Protein AF-A0A967WUN6-F1 (afdb_monomer_lite)

Structure (mmCIF, N/CA/C/O backbone):
data_AF-A0A967WUN6-F1
#
_entry.id   AF-A0A967WUN6-F1
#
loop_
_atom_site.group_PDB
_atom_site.id
_atom_site.type_symbol
_atom_site.label_atom_id
_atom_site.label_alt_id
_atom_site.label_comp_id
_atom_site.label_asym_id
_atom_site.label_entity_id
_atom_site.label_seq_id
_atom_site.pdbx_PDB_ins_code
_atom_site.Cartn_x
_atom_site.Cartn_y
_atom_site.Cartn_z
_atom_site.occupancy
_atom_site.B_iso_or_equiv
_atom_site.auth_seq_id
_atom_site.auth_comp_id
_atom_site.auth_asym_id
_atom_site.auth_atom_id
_atom_site.pdbx_PDB_model_num
ATOM 1 N N . MET A 1 1 ? -12.557 -12.800 15.681 1.00 57.41 1 MET A N 1
ATOM 2 C CA . MET A 1 1 ? -12.571 -13.466 14.361 1.00 57.41 1 MET A CA 1
ATOM 3 C C . MET A 1 1 ? -12.858 -12.497 13.218 1.00 57.41 1 MET A C 1
ATOM 5 O O . MET A 1 1 ? -12.105 -12.537 12.260 1.00 57.41 1 MET A O 1
ATOM 9 N N . LEU A 1 2 ? -13.827 -11.573 13.333 1.00 69.12 2 LEU A N 1
ATOM 10 C CA . LEU A 1 2 ? -14.111 -10.584 12.273 1.00 69.12 2 LEU A CA 1
ATOM 11 C C . LEU A 1 2 ? -12.887 -9.751 11.834 1.00 69.12 2 LEU A C 1
ATOM 13 O O . LEU A 1 2 ? -12.647 -9.613 10.644 1.00 69.12 2 LEU A O 1
ATOM 17 N N . PHE A 1 3 ? -12.081 -9.251 12.782 1.00 66.50 3 PHE A N 1
ATOM 18 C CA . PHE A 1 3 ? -10.875 -8.460 12.480 1.00 66.50 3 PHE A CA 1
ATOM 19 C C . PHE A 1 3 ? -9.811 -9.263 11.717 1.00 66.50 3 PHE A C 1
ATOM 21 O O . PHE A 1 3 ? -9.297 -8.801 10.708 1.00 66.50 3 PHE A O 1
ATOM 28 N N . SER A 1 4 ? -9.513 -10.483 12.167 1.00 70.94 4 SER A N 1
ATOM 29 C CA . SER A 1 4 ? -8.522 -11.353 11.524 1.00 70.94 4 SER A CA 1
ATOM 30 C C . SER A 1 4 ? -8.997 -11.870 10.163 1.00 70.94 4 SER A C 1
ATOM 32 O O . SER A 1 4 ? -8.190 -11.974 9.249 1.00 70.94 4 SER A O 1
ATOM 34 N N . ALA A 1 5 ? -10.295 -12.161 10.011 1.00 76.25 5 ALA A N 1
ATOM 35 C CA . ALA A 1 5 ? -10.885 -12.549 8.730 1.00 76.25 5 ALA A CA 1
ATOM 36 C C . ALA A 1 5 ? -10.878 -11.381 7.734 1.00 76.25 5 ALA A C 1
ATOM 38 O O . ALA A 1 5 ? -10.519 -11.574 6.578 1.00 76.25 5 ALA A O 1
ATOM 39 N N . HIS A 1 6 ? -11.204 -10.168 8.193 1.00 76.81 6 HIS A N 1
ATOM 40 C CA . HIS A 1 6 ? -11.098 -8.958 7.384 1.00 76.81 6 HIS A CA 1
ATOM 41 C C . HIS A 1 6 ? -9.649 -8.697 6.962 1.00 76.81 6 HIS A C 1
ATOM 43 O O . HIS A 1 6 ? -9.395 -8.570 5.772 1.00 76.81 6 HIS A O 1
ATOM 49 N N . PHE A 1 7 ? -8.703 -8.711 7.907 1.00 74.19 7 PHE A N 1
ATOM 50 C CA . PHE A 1 7 ? -7.279 -8.524 7.627 1.00 74.19 7 PHE A CA 1
ATOM 51 C C . PHE A 1 7 ? -6.748 -9.569 6.636 1.00 74.19 7 PHE A C 1
ATOM 53 O O . PHE A 1 7 ? -6.159 -9.214 5.619 1.00 74.19 7 PHE A O 1
ATOM 60 N N . GLY A 1 8 ? -7.021 -10.854 6.882 1.00 77.44 8 GLY A N 1
ATOM 61 C CA . GLY A 1 8 ? -6.613 -11.938 5.989 1.00 77.44 8 GLY A CA 1
ATOM 62 C C . GLY A 1 8 ? -7.201 -11.791 4.585 1.00 77.44 8 GLY A C 1
ATOM 63 O O . GLY A 1 8 ? -6.477 -11.936 3.602 1.00 77.44 8 GLY A O 1
ATOM 64 N N . LEU A 1 9 ? -8.484 -11.430 4.481 1.00 82.88 9 LEU A N 1
ATOM 65 C CA . LEU A 1 9 ? -9.136 -11.175 3.199 1.00 82.88 9 LEU A CA 1
ATOM 66 C C . LEU A 1 9 ? -8.511 -9.975 2.479 1.00 82.88 9 LEU A C 1
ATOM 68 O O . LEU A 1 9 ? -8.204 -10.084 1.297 1.00 82.88 9 LEU A O 1
ATOM 72 N N . THR A 1 10 ? -8.265 -8.858 3.171 1.00 79.88 10 THR A N 1
ATOM 73 C CA . THR A 1 10 ? -7.628 -7.677 2.567 1.00 79.88 10 THR A CA 1
ATOM 74 C C . THR A 1 10 ? -6.205 -7.964 2.106 1.00 79.88 10 THR A C 1
ATOM 76 O O . THR A 1 10 ? -5.817 -7.515 1.032 1.00 79.88 10 THR A O 1
ATOM 79 N N . THR A 1 11 ? -5.438 -8.753 2.863 1.00 75.50 11 THR A N 1
ATOM 80 C CA . THR A 1 11 ? -4.084 -9.164 2.477 1.00 75.50 11 THR A CA 1
ATOM 81 C C . THR A 1 11 ? -4.111 -10.057 1.240 1.00 75.50 11 THR A C 1
ATOM 83 O O . THR A 1 11 ? -3.327 -9.840 0.321 1.00 75.50 11 THR A O 1
ATOM 86 N N . LEU A 1 12 ? -5.027 -11.029 1.183 1.00 80.88 12 LEU A N 1
ATOM 87 C CA . LEU A 1 12 ? -5.155 -11.938 0.043 1.00 80.88 12 LEU A CA 1
ATOM 88 C C . LEU A 1 12 ? -5.598 -11.184 -1.217 1.00 80.88 12 LEU A C 1
ATOM 90 O O . LEU A 1 12 ? -4.973 -11.320 -2.266 1.00 80.88 12 LEU A O 1
ATOM 94 N N . VAL A 1 13 ? -6.624 -10.337 -1.103 1.00 87.44 13 VAL A N 1
ATOM 95 C CA . VAL A 1 13 ? -7.092 -9.482 -2.204 1.00 87.44 13 VAL A CA 1
ATOM 96 C C . VAL A 1 13 ? -5.985 -8.532 -2.663 1.00 87.44 13 VAL A C 1
ATOM 98 O O . VAL A 1 13 ? -5.777 -8.390 -3.864 1.00 87.44 13 VAL A O 1
ATOM 101 N N . GLY A 1 14 ? -5.236 -7.932 -1.732 1.00 82.44 14 GLY A N 1
ATOM 102 C CA . GLY A 1 14 ? -4.091 -7.077 -2.041 1.00 82.44 14 GLY A CA 1
ATOM 103 C C . GLY A 1 14 ? -2.994 -7.820 -2.803 1.00 82.44 14 GLY A C 1
ATOM 104 O O . GLY A 1 14 ? -2.551 -7.344 -3.841 1.00 82.44 14 GLY A O 1
ATOM 105 N N . PHE A 1 15 ? -2.619 -9.021 -2.353 1.00 80.50 15 PHE A N 1
ATOM 106 C CA . PHE A 1 15 ? -1.636 -9.869 -3.033 1.00 80.50 15 PHE A CA 1
ATOM 107 C C . PHE A 1 15 ? -2.059 -10.209 -4.468 1.00 80.50 15 PHE A C 1
ATOM 109 O O . PHE A 1 15 ? -1.284 -10.011 -5.404 1.00 80.50 15 PHE A O 1
ATOM 116 N N . VAL A 1 16 ? -3.299 -10.672 -4.657 1.00 84.06 16 VAL A N 1
ATOM 117 C CA . VAL A 1 16 ? -3.840 -10.981 -5.991 1.00 84.06 16 VAL A CA 1
ATOM 118 C C . VAL A 1 16 ? -3.886 -9.723 -6.859 1.00 84.06 16 VAL A C 1
ATOM 120 O O . VAL A 1 16 ? -3.495 -9.770 -8.022 1.00 84.06 16 VAL A O 1
ATOM 123 N N . GLY A 1 17 ? -4.302 -8.589 -6.292 1.00 84.69 17 GLY A N 1
ATOM 124 C CA . GLY A 1 17 ? -4.347 -7.302 -6.980 1.00 84.69 17 GLY A CA 1
ATOM 125 C C . GLY A 1 17 ? -2.972 -6.832 -7.449 1.00 84.69 17 GLY A C 1
ATOM 126 O O . GLY A 1 17 ? -2.834 -6.422 -8.595 1.00 84.69 17 GLY A O 1
ATOM 127 N N . THR A 1 18 ? -1.940 -6.945 -6.611 1.00 81.00 18 THR A N 1
ATOM 128 C CA . THR A 1 18 ? -0.559 -6.618 -6.993 1.00 81.00 18 THR A CA 1
ATOM 129 C C . THR A 1 18 ? -0.027 -7.568 -8.065 1.00 81.00 18 THR A C 1
ATOM 131 O O . THR A 1 18 ? 0.622 -7.115 -9.004 1.00 81.00 18 THR A O 1
ATOM 134 N N . LEU A 1 19 ? -0.325 -8.866 -7.965 1.00 82.12 19 LEU A N 1
ATOM 135 C CA . LEU A 1 19 ? 0.140 -9.869 -8.923 1.00 82.12 19 LEU A CA 1
ATOM 136 C C . LEU A 1 19 ? -0.492 -9.678 -10.310 1.00 82.12 19 LEU A C 1
ATOM 138 O O . LEU A 1 19 ? 0.217 -9.657 -11.313 1.00 82.12 19 LEU A O 1
ATOM 142 N N . VAL A 1 20 ? -1.812 -9.478 -10.368 1.00 84.00 20 VAL A N 1
ATOM 143 C CA . VAL A 1 20 ? -2.525 -9.177 -11.620 1.00 84.00 20 VAL A CA 1
ATOM 144 C C . VAL A 1 20 ? -2.120 -7.795 -12.142 1.00 84.00 20 VAL A C 1
ATOM 146 O O . VAL A 1 20 ? -1.790 -7.659 -13.317 1.00 84.00 20 VAL A O 1
ATOM 149 N N . GLY A 1 21 ? -2.072 -6.795 -11.254 1.00 83.12 21 GLY A N 1
ATOM 150 C CA . GLY A 1 21 ? -1.642 -5.415 -11.505 1.00 83.12 21 GLY A CA 1
ATOM 151 C C . GLY A 1 21 ? -0.285 -5.318 -12.195 1.00 83.12 21 GLY A C 1
ATOM 152 O O . GLY A 1 21 ? -0.145 -4.627 -13.199 1.00 83.12 21 GLY A O 1
ATOM 153 N N . GLY A 1 22 ? 0.702 -6.051 -11.680 1.00 81.62 22 GLY A N 1
ATOM 154 C CA . GLY A 1 22 ? 2.061 -6.067 -12.216 1.00 81.62 22 GLY A CA 1
ATOM 155 C C . GLY A 1 22 ? 2.200 -6.777 -13.564 1.00 81.62 22 GLY A C 1
ATOM 156 O O . GLY A 1 22 ? 3.150 -6.501 -14.287 1.00 81.62 22 GLY A O 1
ATOM 157 N N . PHE A 1 23 ? 1.261 -7.658 -13.928 1.00 84.94 23 PHE A N 1
ATOM 158 C CA . PHE A 1 23 ? 1.281 -8.394 -15.199 1.00 84.94 23 PHE A CA 1
ATOM 159 C C . PHE A 1 23 ? 0.482 -7.704 -16.323 1.00 84.94 23 PHE A C 1
ATOM 161 O O . PHE A 1 23 ? 0.551 -8.099 -17.487 1.00 84.94 23 PHE A O 1
ATOM 168 N N . LEU A 1 24 ? -0.291 -6.662 -16.004 1.00 83.12 24 LEU A N 1
ATOM 169 C CA . LEU A 1 24 ? -1.056 -5.898 -16.994 1.00 83.12 24 LEU A CA 1
ATOM 170 C C . LEU A 1 24 ? -0.168 -5.165 -18.025 1.00 83.12 24 LEU A C 1
ATOM 172 O O . LEU A 1 24 ? -0.479 -5.275 -19.214 1.00 83.12 24 LEU A O 1
ATOM 176 N N . PRO A 1 25 ? 0.948 -4.498 -17.655 1.00 81.31 25 PRO A N 1
ATOM 177 C CA . PRO A 1 25 ? 1.822 -3.842 -18.632 1.00 81.31 25 PRO A CA 1
ATOM 178 C C . PRO A 1 25 ? 2.442 -4.824 -19.632 1.00 81.31 25 PRO A C 1
ATOM 180 O O . PRO A 1 25 ? 2.496 -4.533 -20.823 1.00 81.31 25 PRO A O 1
ATOM 183 N N . THR A 1 26 ? 2.843 -6.018 -19.182 1.00 83.62 26 THR A N 1
ATOM 184 C CA . THR A 1 26 ? 3.371 -7.083 -20.051 1.00 83.62 26 THR A CA 1
ATOM 185 C C . THR A 1 26 ? 2.309 -7.632 -20.998 1.00 83.62 26 THR A C 1
ATOM 187 O O . THR A 1 26 ? 2.591 -7.832 -22.180 1.00 83.62 26 THR A O 1
ATOM 190 N N . LEU A 1 27 ? 1.080 -7.841 -20.513 1.00 82.12 27 LEU A N 1
ATOM 191 C CA . LEU A 1 27 ? -0.032 -8.297 -21.348 1.00 82.12 27 LEU A CA 1
ATOM 192 C C . LEU A 1 27 ? -0.375 -7.269 -22.436 1.00 82.12 27 LEU A C 1
ATOM 194 O O . LEU A 1 27 ? -0.532 -7.631 -23.602 1.00 82.12 27 LEU A O 1
ATOM 198 N N . PHE A 1 28 ? -0.447 -5.985 -22.076 1.00 82.75 28 PHE A N 1
ATOM 199 C CA . PHE A 1 28 ? -0.746 -4.918 -23.030 1.00 82.75 28 PHE A CA 1
ATOM 200 C C . PHE A 1 28 ? 0.417 -4.607 -23.970 1.00 82.75 28 PHE A C 1
ATOM 202 O O . PHE A 1 28 ? 0.160 -4.354 -25.143 1.00 82.75 28 PHE A O 1
ATOM 209 N N . GLY A 1 29 ? 1.669 -4.697 -23.519 1.00 80.19 29 GLY A N 1
ATOM 210 C CA . GLY A 1 29 ? 2.833 -4.624 -24.405 1.00 80.19 29 GLY A CA 1
ATOM 211 C C . GLY A 1 29 ? 2.776 -5.705 -25.489 1.00 80.19 29 GLY A C 1
ATOM 212 O O . GLY A 1 29 ? 2.886 -5.408 -26.678 1.00 80.19 29 GLY A O 1
ATOM 213 N N . GLY A 1 30 ? 2.456 -6.946 -25.101 1.00 79.56 30 GLY A N 1
ATOM 214 C CA . GLY A 1 30 ? 2.266 -8.055 -26.040 1.00 79.56 30 GLY A CA 1
ATOM 215 C C . GLY A 1 30 ? 1.075 -7.872 -26.990 1.00 79.56 30 GLY A C 1
ATOM 216 O O . GLY A 1 30 ? 1.209 -8.097 -28.190 1.00 79.56 30 GLY A O 1
ATOM 217 N N . MET A 1 31 ? -0.085 -7.435 -26.487 1.00 77.62 31 MET A N 1
ATOM 218 C CA . MET A 1 31 ? -1.295 -7.255 -27.307 1.00 77.62 31 MET A CA 1
ATOM 219 C C . MET A 1 31 ? -1.217 -6.055 -28.257 1.00 77.62 31 MET A C 1
ATOM 221 O O . MET A 1 31 ? -1.724 -6.132 -29.373 1.00 77.62 31 MET A O 1
ATOM 225 N N . LEU A 1 32 ? -0.606 -4.947 -27.829 1.00 78.38 32 LEU A N 1
ATOM 226 C CA . LEU A 1 32 ? -0.463 -3.741 -28.648 1.00 78.38 32 LEU A CA 1
ATOM 227 C C . LEU A 1 32 ? 0.823 -3.757 -29.496 1.00 78.38 32 LEU A C 1
ATOM 229 O O . LEU A 1 32 ? 1.033 -2.831 -30.275 1.00 78.38 32 LEU A O 1
ATOM 233 N N . SER A 1 33 ? 1.658 -4.801 -29.383 1.00 78.38 33 SER A N 1
ATOM 234 C CA . SER A 1 33 ? 2.975 -4.901 -30.040 1.00 78.38 33 SER A CA 1
ATOM 235 C C . SER A 1 33 ? 3.894 -3.710 -29.732 1.00 78.38 33 SER A C 1
ATOM 237 O O . SER A 1 33 ? 4.631 -3.239 -30.597 1.00 78.38 33 SER A O 1
ATOM 239 N N . VAL A 1 34 ? 3.833 -3.205 -28.499 1.00 77.06 34 VAL A N 1
ATOM 240 C CA . VAL A 1 34 ? 4.675 -2.103 -28.014 1.00 77.06 34 VAL A CA 1
ATOM 241 C C . VAL A 1 34 ? 5.564 -2.625 -26.892 1.00 77.06 34 VAL A C 1
ATOM 243 O O . VAL A 1 34 ? 5.223 -3.601 -26.226 1.00 77.06 34 VAL A O 1
ATOM 246 N N . ASP A 1 35 ? 6.708 -1.980 -26.677 1.00 79.25 35 ASP A N 1
ATOM 247 C CA . ASP A 1 35 ? 7.593 -2.301 -25.562 1.00 79.25 35 ASP A CA 1
ATOM 248 C C . ASP A 1 35 ? 6.818 -2.331 -24.231 1.00 79.25 35 ASP A C 1
ATOM 250 O O . ASP A 1 35 ? 5.940 -1.498 -23.981 1.00 79.25 35 ASP A O 1
ATOM 254 N N . VAL A 1 36 ? 7.138 -3.301 -23.378 1.00 73.94 36 VAL A N 1
ATOM 255 C CA . VAL A 1 36 ? 6.535 -3.470 -22.050 1.00 73.94 36 VAL A CA 1
ATOM 256 C C . VAL A 1 36 ? 6.782 -2.234 -21.182 1.00 73.94 36 VAL A C 1
ATOM 258 O O . VAL A 1 36 ? 5.938 -1.881 -20.360 1.00 73.94 36 VAL A O 1
ATOM 261 N N . GLU A 1 37 ? 7.900 -1.539 -21.404 1.00 77.69 37 GLU A N 1
ATOM 262 C CA . GLU A 1 37 ? 8.249 -0.305 -20.700 1.00 77.69 37 GLU A CA 1
ATOM 263 C C . GLU A 1 37 ? 7.739 0.964 -21.400 1.00 77.69 37 GLU A C 1
ATOM 265 O O . GLU A 1 37 ? 8.028 2.086 -20.981 1.00 77.69 37 GLU A O 1
ATOM 270 N N . SER A 1 38 ? 6.954 0.817 -22.470 1.00 80.94 38 SER A N 1
ATOM 271 C CA . SER A 1 38 ? 6.452 1.963 -23.217 1.00 80.94 38 SER A CA 1
ATOM 272 C C . SER A 1 38 ? 5.421 2.778 -22.423 1.00 80.94 38 SER A C 1
ATOM 274 O O . SER A 1 38 ? 4.591 2.223 -21.691 1.00 80.94 38 SER A O 1
ATOM 276 N N . PRO A 1 39 ? 5.378 4.108 -22.630 1.00 82.94 39 PRO A N 1
ATOM 277 C CA . PRO A 1 39 ? 4.361 4.965 -22.023 1.00 82.94 39 PRO A CA 1
ATOM 278 C C . PRO A 1 39 ? 2.925 4.511 -22.315 1.00 82.94 39 PRO A C 1
ATOM 280 O O . PRO A 1 39 ? 2.032 4.716 -21.496 1.00 82.94 39 PRO A O 1
ATOM 283 N N . THR A 1 40 ? 2.687 3.878 -23.467 1.00 79.94 40 THR A N 1
ATOM 284 C CA . THR A 1 40 ? 1.362 3.409 -23.884 1.00 79.94 40 THR A CA 1
ATOM 285 C C . THR A 1 40 ? 0.914 2.169 -23.110 1.00 79.94 40 THR A C 1
ATOM 287 O O . THR A 1 40 ? -0.235 2.144 -22.672 1.00 79.94 40 THR A O 1
ATOM 290 N N . ALA A 1 41 ? 1.795 1.192 -22.864 1.00 79.88 41 ALA A N 1
ATOM 291 C CA . ALA A 1 41 ? 1.484 0.006 -22.054 1.00 79.88 41 ALA A CA 1
ATOM 292 C C . ALA A 1 41 ? 1.198 0.361 -20.580 1.00 79.88 41 ALA A C 1
ATOM 294 O O . ALA A 1 41 ? 0.302 -0.204 -19.938 1.00 79.88 41 ALA A O 1
ATOM 295 N N . TYR A 1 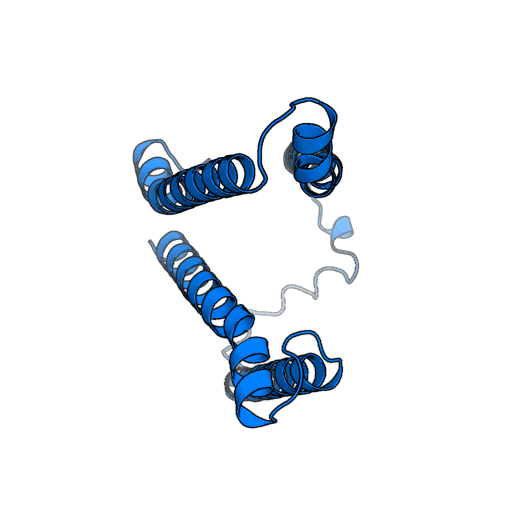42 ? 1.910 1.356 -20.046 1.00 82.56 42 TYR A N 1
ATOM 296 C CA . TYR A 1 42 ? 1.614 1.907 -18.724 1.00 82.56 42 TYR A CA 1
ATOM 297 C C . TYR A 1 42 ? 0.305 2.704 -18.707 1.00 82.56 42 TYR A C 1
ATOM 299 O O . TYR A 1 42 ? -0.498 2.528 -17.790 1.00 82.56 42 TYR A O 1
ATOM 307 N N . ALA A 1 43 ? 0.039 3.535 -19.720 1.00 83.81 43 ALA A N 1
ATOM 308 C CA . ALA A 1 43 ? -1.196 4.314 -19.804 1.00 83.81 43 ALA A CA 1
ATOM 309 C C . ALA A 1 43 ? -2.448 3.424 -19.872 1.00 83.81 43 ALA A C 1
ATOM 311 O O . ALA A 1 43 ? -3.439 3.708 -19.197 1.00 83.81 43 ALA A O 1
ATOM 312 N N . THR A 1 44 ? -2.409 2.320 -20.624 1.00 83.38 44 THR A N 1
ATOM 313 C CA . THR A 1 44 ? -3.523 1.359 -20.680 1.00 83.38 44 THR A CA 1
ATOM 314 C C . THR A 1 44 ? -3.715 0.634 -19.350 1.00 83.38 44 THR A C 1
ATOM 316 O O . THR A 1 44 ? -4.848 0.491 -18.892 1.00 83.38 44 THR A O 1
ATOM 319 N N . THR A 1 45 ? -2.627 0.252 -18.676 1.00 86.62 45 THR A N 1
ATOM 320 C CA . THR A 1 45 ? -2.676 -0.344 -17.329 1.00 86.62 45 THR A CA 1
ATOM 321 C C . THR A 1 45 ? -3.296 0.614 -16.304 1.00 86.62 45 THR A C 1
ATOM 323 O O . THR A 1 45 ? -4.154 0.225 -15.503 1.00 86.62 45 THR A O 1
ATOM 326 N N . LEU A 1 46 ? -2.921 1.895 -16.356 1.00 86.19 46 LEU A N 1
ATOM 327 C CA . LEU A 1 46 ? -3.532 2.940 -15.534 1.00 86.19 46 LEU A CA 1
ATOM 328 C C . LEU A 1 46 ? -5.016 3.122 -15.869 1.00 86.19 46 LEU A C 1
ATOM 330 O O . LEU A 1 46 ? -5.834 3.224 -14.958 1.00 86.19 46 LEU A O 1
ATOM 334 N N . GLY A 1 47 ? -5.386 3.082 -17.151 1.00 89.69 47 GLY A N 1
ATOM 335 C CA . GLY A 1 47 ? -6.781 3.129 -17.593 1.00 89.69 47 GLY A CA 1
ATOM 336 C C . GLY A 1 47 ? -7.637 2.005 -16.999 1.00 89.69 47 GLY A C 1
ATOM 337 O O . GLY A 1 47 ? -8.725 2.267 -16.485 1.00 89.69 47 GLY A O 1
ATOM 338 N N . VAL A 1 48 ? -7.125 0.769 -16.979 1.00 87.75 48 VAL A N 1
ATOM 339 C CA . VAL A 1 48 ? -7.795 -0.371 -16.323 1.00 87.75 48 VAL A CA 1
ATOM 340 C C . VAL A 1 48 ? -7.959 -0.127 -14.822 1.00 87.75 48 VAL A C 1
ATOM 342 O O . VAL A 1 48 ? -9.028 -0.381 -14.267 1.00 87.75 48 VAL A O 1
ATOM 345 N N . THR A 1 49 ? -6.936 0.421 -14.165 1.00 86.38 49 THR A N 1
ATOM 346 C CA . THR A 1 49 ? -6.983 0.746 -12.730 1.00 86.38 49 THR A CA 1
ATOM 347 C C . THR A 1 49 ? -8.058 1.791 -12.423 1.00 86.38 49 THR A C 1
ATOM 349 O O . THR A 1 49 ? -8.826 1.636 -11.470 1.00 86.38 49 THR A O 1
ATOM 352 N N . VAL A 1 50 ? -8.168 2.831 -13.256 1.00 90.81 50 VAL A N 1
ATOM 353 C CA . VAL A 1 50 ? -9.218 3.856 -13.153 1.00 90.81 50 VAL A CA 1
ATOM 354 C C . VAL A 1 50 ? -10.602 3.241 -13.356 1.00 90.81 50 VAL A C 1
ATOM 356 O O . VAL A 1 50 ? -11.503 3.501 -12.559 1.00 90.81 50 VAL A O 1
ATOM 359 N N . ALA A 1 51 ? -10.774 2.383 -14.364 1.00 91.75 51 ALA A N 1
ATOM 360 C CA . ALA A 1 51 ? -12.047 1.720 -14.633 1.00 91.75 51 ALA A CA 1
ATOM 361 C C . ALA A 1 51 ? -12.490 0.821 -13.466 1.00 91.75 51 ALA A C 1
ATOM 363 O O . ALA A 1 51 ? -13.627 0.920 -13.009 1.00 91.75 51 ALA A O 1
ATOM 364 N N . LEU A 1 52 ? -11.588 -0.005 -12.926 1.00 89.06 52 LEU A N 1
ATOM 365 C CA . LEU A 1 52 ? -11.868 -0.843 -11.754 1.00 89.06 52 LEU A CA 1
ATOM 366 C C . LEU A 1 52 ? -12.205 -0.002 -10.515 1.00 89.06 52 LEU A C 1
ATOM 368 O O . LEU A 1 52 ? -13.128 -0.334 -9.770 1.00 89.06 52 LEU A O 1
ATOM 372 N N . SER A 1 53 ? -11.507 1.119 -10.322 1.00 86.56 53 SER A N 1
ATOM 373 C CA . SER A 1 53 ? -11.799 2.061 -9.237 1.00 86.56 53 SER A CA 1
ATOM 374 C C . SER A 1 53 ? -13.188 2.684 -9.398 1.00 86.56 53 SER A C 1
ATOM 376 O O . SER A 1 53 ? -13.933 2.779 -8.425 1.00 86.56 53 SER A O 1
ATOM 378 N N . ALA A 1 54 ? -13.592 3.033 -10.620 1.00 92.19 54 ALA A N 1
ATOM 379 C CA . ALA A 1 54 ? -14.937 3.530 -10.896 1.00 92.19 54 ALA A CA 1
ATOM 380 C C . ALA A 1 54 ? -16.012 2.461 -10.631 1.00 92.19 54 ALA A C 1
ATOM 382 O O . ALA A 1 54 ? -17.036 2.761 -10.022 1.00 92.19 54 ALA A O 1
ATOM 383 N N . VAL A 1 55 ? -15.760 1.199 -10.998 1.00 91.94 55 VAL A N 1
ATOM 384 C CA . VAL A 1 55 ? -16.653 0.073 -10.665 1.00 91.94 55 VAL A CA 1
ATOM 385 C C . VAL A 1 55 ? -16.789 -0.094 -9.149 1.00 91.94 55 VAL A C 1
ATOM 387 O O . VAL A 1 55 ? -17.886 -0.372 -8.670 1.00 91.94 55 VAL A O 1
ATOM 390 N N . SER A 1 56 ? -15.728 0.153 -8.371 1.00 86.50 56 SER A N 1
ATOM 391 C CA . SER A 1 56 ? -15.795 0.101 -6.902 1.00 86.50 56 SER A CA 1
ATOM 392 C C . SER A 1 56 ? -16.721 1.158 -6.278 1.00 86.50 56 SER A C 1
ATOM 394 O O . SER A 1 56 ? -17.183 0.975 -5.152 1.00 86.50 56 SER A O 1
ATOM 396 N N . LEU A 1 57 ? -17.069 2.225 -7.010 1.00 88.44 57 LEU A N 1
ATOM 397 C CA . LEU A 1 57 ? -18.056 3.210 -6.557 1.00 88.44 57 LEU A CA 1
ATOM 398 C C . LEU A 1 57 ? -19.484 2.662 -6.601 1.00 88.44 57 LEU A C 1
ATOM 400 O O . LEU A 1 57 ? -20.318 3.099 -5.817 1.00 88.44 57 LEU A O 1
ATOM 404 N N . ILE A 1 58 ? -19.778 1.685 -7.462 1.00 91.12 58 ILE A N 1
ATOM 405 C CA . ILE A 1 58 ? -21.114 1.084 -7.578 1.00 91.12 58 ILE A CA 1
ATOM 406 C C . ILE A 1 58 ? -21.598 0.511 -6.234 1.00 91.12 58 ILE A C 1
ATOM 408 O O . ILE A 1 58 ? -22.656 0.938 -5.772 1.00 91.12 58 ILE A O 1
ATOM 412 N N . PRO A 1 59 ? -20.867 -0.394 -5.548 1.00 84.12 59 PRO A N 1
ATOM 413 C CA . PRO A 1 59 ? -21.301 -0.899 -4.248 1.00 84.12 59 PRO A CA 1
ATOM 414 C C . PRO A 1 59 ? -21.385 0.201 -3.187 1.00 84.12 59 PRO A C 1
ATOM 416 O O . PRO A 1 59 ? -22.258 0.129 -2.333 1.00 84.12 59 PRO A O 1
ATOM 419 N N . ILE A 1 60 ? -20.540 1.236 -3.258 1.00 83.69 60 ILE A N 1
ATOM 420 C CA . ILE A 1 60 ? -20.608 2.384 -2.341 1.00 83.69 60 ILE A CA 1
ATOM 421 C C . ILE A 1 60 ? -21.920 3.152 -2.532 1.00 83.69 60 ILE A C 1
ATOM 423 O O . ILE A 1 60 ? -22.576 3.493 -1.554 1.00 83.69 60 ILE A O 1
ATOM 427 N N . LEU A 1 61 ? -22.330 3.383 -3.780 1.00 86.50 61 LEU A N 1
ATOM 428 C CA . LEU A 1 61 ? -23.582 4.067 -4.109 1.00 86.50 61 LEU A CA 1
ATOM 429 C C . LEU A 1 61 ? -24.822 3.205 -3.823 1.00 86.50 61 LEU A C 1
ATOM 431 O O . LEU A 1 61 ? -25.898 3.744 -3.585 1.00 86.50 61 LEU A O 1
ATOM 435 N N . LEU A 1 62 ? -24.678 1.875 -3.829 1.00 89.31 62 LEU A N 1
ATOM 436 C CA . LEU A 1 62 ? -25.739 0.923 -3.482 1.00 89.31 62 LEU A CA 1
ATOM 437 C C . LEU A 1 62 ? -25.945 0.764 -1.966 1.00 89.31 62 LEU A C 1
ATOM 439 O O . LEU A 1 62 ? -26.954 0.189 -1.552 1.00 89.31 62 LEU A O 1
ATOM 443 N N . ILE A 1 63 ? -25.027 1.261 -1.127 1.00 83.31 63 ILE A N 1
ATOM 444 C CA . ILE A 1 63 ? -25.239 1.318 0.322 1.00 83.31 63 ILE A CA 1
ATOM 445 C C . ILE A 1 63 ? -26.320 2.369 0.599 1.00 83.31 63 ILE A C 1
ATOM 447 O O . ILE A 1 63 ? -26.067 3.570 0.617 1.00 83.31 63 ILE A O 1
ATOM 451 N N . GLY A 1 64 ? -27.549 1.904 0.828 1.00 71.88 64 GLY A N 1
ATOM 452 C CA . GLY A 1 64 ? -28.618 2.739 1.368 1.00 71.88 64 GLY A CA 1
ATOM 453 C C . GLY A 1 64 ? -28.289 3.174 2.798 1.00 71.88 64 GLY A C 1
ATOM 454 O O . GLY A 1 64 ? -27.696 2.403 3.554 1.00 71.88 64 GLY A O 1
ATOM 455 N N . ASP A 1 65 ? -28.679 4.397 3.171 1.00 69.19 65 ASP A N 1
ATOM 456 C CA . ASP A 1 65 ? -28.544 4.945 4.527 1.00 69.19 65 ASP A CA 1
ATOM 457 C C . ASP A 1 65 ? -29.147 3.969 5.566 1.00 69.19 65 ASP A C 1
ATOM 459 O O . ASP A 1 65 ? -30.345 3.980 5.862 1.00 69.19 65 ASP A O 1
ATOM 463 N N . GLY A 1 66 ? -28.313 3.100 6.141 1.00 63.22 66 GLY A N 1
ATOM 464 C CA . GLY A 1 66 ? -28.666 2.321 7.321 1.00 63.22 66 GLY A CA 1
ATOM 465 C C . GLY A 1 66 ? -28.949 3.272 8.480 1.00 63.22 66 GLY A C 1
ATOM 466 O O . GLY A 1 66 ? -28.348 4.344 8.556 1.00 63.22 66 GLY A O 1
ATOM 467 N N . ARG A 1 67 ? -29.880 2.896 9.373 1.00 50.72 67 ARG A N 1
ATOM 468 C CA . ARG A 1 67 ? -30.282 3.681 10.556 1.00 50.72 67 ARG A CA 1
ATOM 469 C C . ARG A 1 67 ? -29.064 4.352 11.184 1.00 50.72 67 ARG A C 1
ATOM 471 O O . ARG A 1 67 ? -28.248 3.689 11.822 1.00 50.72 67 ARG A O 1
ATOM 478 N N . ARG A 1 68 ? -28.950 5.666 10.975 1.00 54.94 68 ARG A N 1
ATOM 479 C CA . ARG A 1 68 ? -27.879 6.467 11.555 1.00 54.94 68 ARG A CA 1
ATOM 480 C C . ARG A 1 68 ? -27.969 6.283 13.072 1.00 54.94 68 ARG A C 1
ATOM 482 O O . ARG A 1 68 ? -29.029 6.597 13.624 1.00 54.94 68 ARG A O 1
ATOM 489 N N . PRO A 1 69 ? -26.929 5.777 13.762 1.00 58.03 69 PRO A N 1
ATOM 490 C CA . PRO A 1 69 ? -26.859 5.970 15.204 1.00 58.03 69 PRO A CA 1
ATOM 491 C C . PRO A 1 69 ? -27.042 7.475 15.473 1.00 58.03 69 PRO A C 1
ATOM 493 O O . PRO A 1 69 ? -26.627 8.281 14.628 1.00 58.03 69 PRO A O 1
ATOM 496 N N . PRO A 1 70 ? -27.734 7.869 16.562 1.00 50.16 70 PRO A N 1
ATOM 497 C CA . PRO A 1 70 ? -28.006 9.274 16.848 1.00 50.16 70 PRO A CA 1
ATOM 498 C C . PRO A 1 70 ? -26.705 10.045 16.686 1.00 50.16 70 PRO A C 1
ATOM 500 O O . PRO A 1 70 ? -25.681 9.587 17.186 1.00 50.16 70 PRO A O 1
ATOM 503 N N . LYS A 1 71 ? -26.752 11.129 15.900 1.00 48.69 71 LYS A N 1
ATOM 504 C CA . LYS A 1 71 ? -25.599 11.953 15.532 1.00 48.69 71 LYS A CA 1
ATOM 505 C C . LYS A 1 71 ? -24.727 12.178 16.770 1.00 48.69 71 LYS A C 1
ATOM 507 O O . LYS A 1 71 ? -24.994 13.094 17.541 1.00 48.69 71 LYS A O 1
ATOM 512 N N . THR A 1 72 ? -23.677 11.378 16.945 1.00 46.88 72 THR A N 1
ATOM 513 C CA . THR A 1 72 ? -22.488 11.859 17.631 1.00 46.88 72 THR A CA 1
ATOM 514 C C . THR A 1 72 ? -22.077 13.029 16.768 1.00 46.88 72 THR A C 1
ATOM 516 O O . THR A 1 72 ? -21.787 12.835 15.583 1.00 46.88 72 THR A O 1
ATOM 519 N N . GLU A 1 73 ? -22.243 14.237 17.310 1.00 49.41 73 GLU A N 1
ATOM 520 C CA . GLU A 1 73 ? -21.835 15.488 16.687 1.00 49.41 73 GLU A CA 1
ATOM 521 C C . GLU A 1 73 ? -20.574 15.234 15.879 1.00 49.41 73 GLU A C 1
ATOM 523 O O . GLU A 1 73 ? -19.649 14.611 16.402 1.00 49.41 73 GLU A O 1
ATOM 528 N N . MET A 1 74 ? -20.586 15.633 14.603 1.00 48.22 74 MET A N 1
ATOM 529 C CA . MET A 1 74 ? -19.444 15.518 13.700 1.00 48.22 74 MET A CA 1
ATOM 530 C C . MET A 1 74 ? -18.199 15.943 14.468 1.00 48.22 74 MET A C 1
ATOM 532 O O . MET A 1 74 ? -17.973 17.130 14.712 1.00 48.22 74 MET A O 1
ATOM 536 N N . ALA A 1 75 ? -17.455 14.940 14.928 1.00 47.00 75 ALA A N 1
ATOM 537 C CA . ALA A 1 75 ? -16.323 15.127 15.796 1.00 47.00 75 ALA A CA 1
ATOM 538 C C . ALA A 1 75 ? -15.243 15.726 14.916 1.00 47.00 75 ALA A C 1
ATOM 540 O O . ALA A 1 75 ? -14.537 15.003 14.231 1.00 47.00 75 ALA A O 1
ATOM 541 N N . SER A 1 76 ? -15.207 17.058 14.911 1.00 51.78 76 SER A N 1
ATOM 542 C CA . SER A 1 76 ? -14.098 17.909 14.515 1.00 51.78 76 SER A CA 1
ATOM 543 C C . SER A 1 76 ? -13.443 17.568 13.170 1.00 51.78 76 SER A C 1
ATOM 545 O O . SER A 1 76 ? -12.700 16.602 13.037 1.00 51.78 76 SER A O 1
ATOM 547 N N . PHE A 1 77 ? -13.548 18.493 12.213 1.00 53.16 77 PHE A N 1
ATOM 548 C CA . PHE A 1 77 ? -12.693 18.550 11.014 1.00 53.16 77 PHE A CA 1
ATOM 549 C C . PHE A 1 77 ? -11.176 18.515 11.322 1.00 53.16 77 PHE A C 1
ATOM 551 O O . PHE A 1 77 ? -10.364 18.343 10.419 1.00 53.16 77 PHE A O 1
ATOM 558 N N . LEU A 1 78 ? -10.786 18.647 12.595 1.00 54.69 78 LEU A N 1
ATOM 559 C CA . LEU A 1 78 ? -9.440 18.406 13.099 1.00 54.69 78 LEU A CA 1
ATOM 560 C C . LEU A 1 78 ? -9.412 17.108 13.931 1.00 54.69 78 LEU A C 1
ATOM 562 O O . LEU A 1 78 ? -9.808 17.153 15.104 1.00 54.69 78 LEU A O 1
ATOM 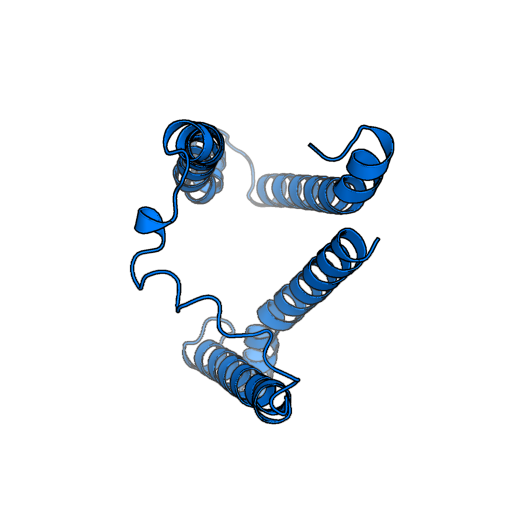566 N N . PRO A 1 79 ? -8.904 15.979 13.395 1.00 60.62 79 PRO A N 1
ATOM 567 C CA . PRO A 1 79 ? -8.792 14.713 14.132 1.00 60.62 79 PRO A CA 1
ATOM 568 C C . PRO A 1 79 ? -7.930 14.836 15.400 1.00 60.62 79 PRO A C 1
ATOM 570 O O . PRO A 1 79 ? -8.105 14.082 16.354 1.00 60.62 79 PRO A O 1
ATOM 573 N N . TRP A 1 80 ? -7.051 15.841 15.459 1.00 61.81 80 TRP A N 1
ATOM 574 C CA . TRP A 1 80 ? -6.225 16.140 16.630 1.00 61.81 80 TRP A CA 1
ATOM 575 C C . TRP A 1 80 ? -6.994 16.755 17.805 1.00 61.81 80 TRP A C 1
ATOM 577 O O . TRP A 1 80 ? -6.558 16.617 18.944 1.00 61.81 80 TRP A O 1
ATOM 587 N N . ARG A 1 81 ? -8.158 17.382 17.569 1.00 59.28 81 ARG A N 1
ATOM 588 C CA . ARG A 1 81 ? -8.977 17.990 18.638 1.00 59.28 81 ARG A CA 1
ATOM 589 C C . ARG A 1 81 ? -9.703 16.946 19.494 1.00 59.28 81 ARG A C 1
ATOM 591 O O . ARG A 1 81 ? -10.096 17.242 20.615 1.00 59.28 81 ARG A O 1
ATOM 598 N N . ASN A 1 82 ? -9.855 15.730 18.970 1.00 61.94 82 ASN A N 1
ATOM 599 C CA . ASN A 1 82 ? -10.469 14.593 19.656 1.00 61.94 82 ASN A CA 1
ATOM 600 C C . ASN A 1 82 ? -9.444 13.669 20.338 1.00 61.94 82 ASN A C 1
ATOM 602 O O . ASN A 1 82 ? -9.827 12.630 20.879 1.00 61.94 82 ASN A O 1
ATOM 606 N N . ILE A 1 83 ? -8.152 14.026 20.341 1.00 67.19 83 ILE A N 1
ATOM 607 C CA . ILE A 1 83 ? -7.133 13.279 21.082 1.00 67.19 83 ILE A CA 1
ATOM 608 C C . ILE A 1 83 ? -7.300 13.600 22.567 1.00 67.19 83 ILE A C 1
ATOM 610 O O . ILE A 1 83 ? -6.770 14.581 23.077 1.00 67.19 83 ILE A O 1
ATOM 614 N N . GLN A 1 84 ? -8.037 12.740 23.267 1.00 68.88 84 GLN A N 1
ATOM 615 C CA . GLN A 1 84 ? -8.266 12.866 24.708 1.00 68.88 84 GLN A CA 1
ATOM 616 C C . GLN A 1 84 ? -6.962 12.746 25.515 1.00 68.88 84 GLN A C 1
ATOM 618 O O . GLN A 1 84 ? -6.855 13.323 26.589 1.00 68.88 84 GLN A O 1
ATOM 623 N N . ASN A 1 85 ? -5.964 12.019 24.987 1.00 75.75 85 ASN A N 1
ATOM 624 C CA . ASN A 1 85 ? -4.688 11.755 25.655 1.00 75.75 85 ASN A CA 1
ATOM 625 C C . ASN A 1 85 ? -3.498 11.884 24.684 1.00 75.75 85 ASN A C 1
ATOM 627 O O . ASN A 1 85 ? -3.113 10.891 24.053 1.00 75.75 85 ASN A O 1
ATOM 631 N N . PRO A 1 86 ? -2.867 13.069 24.570 1.00 78.69 86 PRO A N 1
ATOM 632 C CA . PRO A 1 86 ? -1.727 13.273 23.672 1.00 78.69 86 PRO A CA 1
ATOM 633 C C . PRO A 1 86 ? -0.528 12.380 24.019 1.00 78.69 86 PRO A C 1
ATOM 635 O O . PRO A 1 86 ? 0.175 11.934 23.118 1.00 78.69 86 PRO A O 1
ATOM 638 N N . GLY A 1 87 ? -0.331 12.032 25.297 1.00 83.38 87 GLY A N 1
ATOM 639 C CA . GLY A 1 87 ? 0.739 11.121 25.720 1.00 83.38 87 GLY A CA 1
ATOM 640 C C . GLY A 1 87 ? 0.560 9.681 25.222 1.00 83.38 87 GLY A C 1
ATOM 641 O O . GLY A 1 87 ? 1.530 9.044 24.816 1.00 83.38 87 GLY A O 1
ATOM 642 N N . LEU A 1 88 ? -0.678 9.172 25.191 1.00 81.19 88 LEU A N 1
ATOM 643 C CA . LEU A 1 88 ? -0.970 7.830 24.673 1.00 81.19 88 LEU A CA 1
ATOM 644 C C . LEU A 1 88 ? -0.881 7.802 23.146 1.00 81.19 88 LEU A C 1
ATOM 646 O O . LEU A 1 88 ? -0.294 6.877 22.590 1.00 81.19 88 LEU A O 1
ATOM 650 N N . ALA A 1 89 ? -1.383 8.847 22.482 1.00 82.50 89 ALA A N 1
ATOM 651 C CA . ALA A 1 89 ? -1.203 9.015 21.045 1.00 82.50 89 ALA A CA 1
ATOM 652 C C . ALA A 1 89 ? 0.290 9.026 20.691 1.00 82.50 89 ALA A C 1
ATOM 654 O O . ALA A 1 89 ? 0.728 8.220 19.876 1.00 82.50 89 ALA A O 1
ATOM 655 N N . PHE A 1 90 ? 1.095 9.853 21.364 1.00 85.62 90 PHE A N 1
ATOM 656 C CA . PHE A 1 90 ? 2.537 9.905 21.138 1.00 85.62 90 PHE A CA 1
ATOM 657 C C . PHE A 1 90 ? 3.212 8.551 21.383 1.00 85.62 90 PHE A C 1
ATOM 659 O O . PHE A 1 90 ? 4.025 8.125 20.571 1.00 85.62 90 PHE A O 1
ATOM 666 N N . ARG A 1 91 ? 2.825 7.813 22.430 1.00 86.12 91 ARG A N 1
ATOM 667 C CA . ARG A 1 91 ? 3.370 6.476 22.721 1.00 86.12 91 ARG A CA 1
ATOM 668 C C . ARG A 1 91 ? 3.070 5.439 21.629 1.00 86.12 91 ARG A C 1
ATOM 670 O O . ARG A 1 91 ? 3.858 4.515 21.460 1.00 86.12 91 ARG A O 1
ATOM 677 N N . ILE A 1 92 ? 1.971 5.591 20.888 1.00 85.50 92 ILE A N 1
ATOM 678 C CA . ILE A 1 92 ? 1.612 4.727 19.749 1.00 85.50 92 ILE A CA 1
ATOM 679 C C . ILE A 1 92 ? 2.264 5.218 18.449 1.00 85.50 92 ILE A C 1
ATOM 681 O O . ILE A 1 92 ? 2.747 4.417 17.647 1.00 85.50 92 ILE A O 1
ATOM 685 N N . PHE A 1 93 ? 2.299 6.531 18.227 1.00 88.19 93 PHE A N 1
ATOM 686 C CA . PHE A 1 93 ? 2.869 7.115 17.015 1.00 88.19 93 PHE A CA 1
ATOM 687 C C . PHE A 1 93 ? 4.390 7.025 16.986 1.00 88.19 93 PHE A C 1
ATOM 689 O O . PHE A 1 93 ? 4.946 6.725 15.938 1.00 88.19 93 PHE A O 1
ATOM 696 N N . LEU A 1 94 ? 5.066 7.227 18.115 1.00 92.12 94 LEU A N 1
ATOM 697 C CA . LEU A 1 94 ? 6.524 7.228 18.197 1.00 92.12 94 LEU A CA 1
ATOM 698 C C . LEU A 1 94 ? 7.174 5.955 17.620 1.00 92.12 94 LEU A C 1
ATOM 700 O O . LEU A 1 94 ? 8.033 6.096 16.749 1.00 92.12 94 LEU A O 1
ATOM 704 N N . PRO A 1 95 ? 6.776 4.723 18.005 1.00 91.75 95 PRO A N 1
ATOM 705 C CA . PRO A 1 95 ? 7.344 3.522 17.396 1.00 91.75 95 PRO A CA 1
ATOM 706 C C . PRO A 1 95 ? 7.032 3.427 15.897 1.00 91.75 95 PRO A C 1
ATOM 708 O O . PRO A 1 95 ? 7.911 3.067 15.120 1.00 91.75 95 PRO A O 1
ATOM 711 N N . ASN A 1 96 ? 5.829 3.817 15.463 1.00 88.62 96 ASN A N 1
ATOM 712 C CA . ASN A 1 96 ? 5.478 3.837 14.039 1.00 88.62 96 ASN A CA 1
ATOM 713 C C . ASN A 1 96 ? 6.328 4.839 13.243 1.00 88.62 96 ASN A C 1
ATOM 715 O O . ASN A 1 96 ? 6.751 4.536 12.130 1.00 88.62 96 ASN A O 1
ATOM 719 N N . ILE A 1 97 ? 6.622 6.010 13.811 1.00 91.81 97 ILE A N 1
ATOM 720 C CA . ILE A 1 97 ? 7.490 7.022 13.198 1.00 91.81 97 ILE A CA 1
ATOM 721 C C . ILE A 1 97 ? 8.910 6.476 13.054 1.00 91.81 97 ILE A C 1
ATOM 723 O O . ILE A 1 97 ? 9.484 6.563 11.977 1.00 91.81 97 ILE A O 1
ATOM 727 N N . ILE A 1 98 ? 9.463 5.862 14.102 1.00 94.88 98 ILE A N 1
ATOM 728 C CA . ILE A 1 98 ? 10.822 5.300 14.062 1.00 94.88 98 ILE A CA 1
ATOM 729 C C . ILE A 1 98 ? 10.922 4.196 12.999 1.00 94.88 98 ILE A C 1
ATOM 731 O O . ILE A 1 98 ? 11.848 4.202 12.189 1.00 94.88 98 ILE A O 1
ATOM 735 N N . ILE A 1 99 ? 9.948 3.279 12.964 1.00 91.94 99 ILE A N 1
ATOM 736 C CA . ILE A 1 99 ? 9.911 2.186 11.984 1.00 91.94 99 ILE A CA 1
ATOM 737 C C . ILE A 1 99 ? 9.764 2.738 10.561 1.00 91.94 99 ILE A C 1
ATOM 739 O O . ILE A 1 99 ? 10.519 2.349 9.672 1.00 91.94 99 ILE A O 1
ATOM 743 N N . SER A 1 100 ? 8.817 3.655 10.340 1.00 90.62 100 SER A N 1
ATOM 744 C CA . SER A 1 100 ? 8.562 4.222 9.009 1.00 90.62 100 SER A CA 1
ATOM 745 C C . SER A 1 100 ? 9.729 5.060 8.494 1.00 90.62 100 SER A C 1
ATOM 747 O O . SER A 1 100 ? 10.062 4.955 7.318 1.00 90.62 100 SER A O 1
ATOM 749 N N . LEU A 1 101 ? 10.402 5.824 9.357 1.00 94.75 101 LEU A N 1
ATOM 750 C CA . LEU A 1 101 ? 11.590 6.590 8.989 1.00 94.75 101 LEU A CA 1
ATOM 751 C C . LEU A 1 101 ? 12.741 5.663 8.575 1.00 94.75 101 LEU A C 1
ATOM 753 O O . LEU A 1 101 ? 13.359 5.874 7.532 1.00 94.75 101 LEU A O 1
ATOM 757 N N . GLY A 1 102 ? 12.993 4.607 9.356 1.00 91.00 102 GLY A N 1
ATOM 758 C CA . GLY A 1 102 ? 14.002 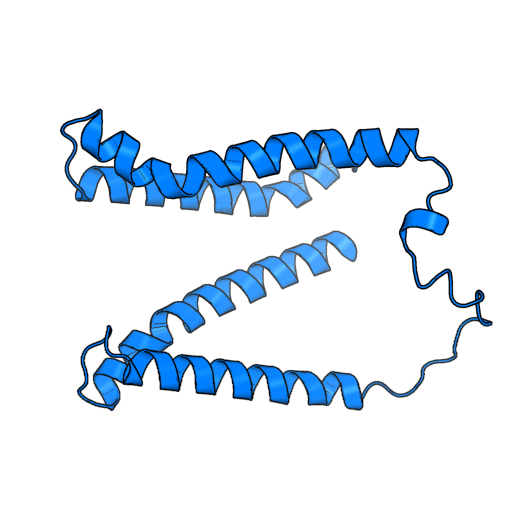3.603 9.019 1.00 91.00 102 GLY A CA 1
ATOM 759 C C . GLY A 1 102 ? 13.698 2.903 7.694 1.00 91.00 102 GLY A C 1
ATOM 760 O O . GLY A 1 102 ? 14.576 2.780 6.843 1.00 91.00 102 GLY A O 1
ATOM 761 N N . ALA A 1 103 ? 12.440 2.510 7.481 1.00 89.44 103 ALA A N 1
ATOM 762 C CA . ALA A 1 103 ? 11.996 1.880 6.243 1.00 89.44 103 ALA A CA 1
ATOM 763 C C . ALA A 1 103 ? 12.126 2.816 5.028 1.00 89.44 103 ALA A C 1
ATOM 765 O O . ALA A 1 103 ? 12.640 2.401 3.992 1.00 89.44 103 ALA A O 1
ATOM 766 N N . ALA A 1 104 ? 11.713 4.081 5.158 1.00 90.25 104 ALA A N 1
ATOM 767 C CA . ALA A 1 104 ? 11.754 5.062 4.074 1.00 90.25 104 ALA A CA 1
ATOM 768 C C . ALA A 1 104 ? 13.181 5.359 3.598 1.00 90.25 104 ALA A C 1
ATOM 770 O O . ALA A 1 104 ? 13.403 5.561 2.407 1.00 90.25 104 ALA A O 1
ATOM 771 N N . ILE A 1 105 ? 14.146 5.360 4.520 1.00 91.31 105 ILE A N 1
ATOM 772 C CA . ILE A 1 105 ? 15.558 5.532 4.178 1.00 91.31 105 ILE A CA 1
ATOM 773 C C . ILE A 1 105 ? 16.116 4.230 3.598 1.00 91.31 105 ILE A C 1
ATOM 775 O O . ILE A 1 105 ? 16.771 4.255 2.567 1.00 91.31 105 ILE A O 1
ATOM 779 N N . LEU A 1 106 ? 15.866 3.078 4.219 1.00 89.94 106 LEU A N 1
ATOM 780 C CA . LEU A 1 106 ? 16.591 1.857 3.870 1.00 89.94 106 LEU A CA 1
ATOM 781 C C . LEU A 1 106 ? 16.095 1.183 2.580 1.00 89.94 106 LEU A C 1
ATOM 783 O O . LEU A 1 106 ? 16.915 0.748 1.775 1.00 89.94 106 LEU A O 1
ATOM 787 N N . ILE A 1 107 ? 14.777 1.095 2.369 1.00 86.50 107 ILE A N 1
ATOM 788 C CA . ILE A 1 107 ? 14.169 0.342 1.255 1.00 86.50 107 ILE A CA 1
ATOM 789 C C . ILE A 1 107 ? 14.697 0.766 -0.133 1.00 86.50 107 ILE A C 1
ATOM 791 O O . ILE A 1 107 ? 15.110 -0.121 -0.881 1.00 86.50 107 ILE A O 1
ATOM 795 N N . PRO A 1 108 ? 14.734 2.063 -0.511 1.00 86.75 108 PRO A N 1
ATOM 796 C CA . PRO A 1 108 ? 15.175 2.458 -1.852 1.00 86.75 108 PRO A CA 1
ATOM 797 C C . PRO A 1 108 ? 16.676 2.237 -2.077 1.00 86.75 108 PRO A C 1
ATOM 799 O O . PRO A 1 108 ? 17.093 1.926 -3.191 1.00 86.75 108 PRO A O 1
ATOM 802 N N . TYR A 1 109 ? 17.492 2.369 -1.027 1.00 87.88 109 TYR A N 1
ATOM 803 C CA . TYR A 1 109 ? 18.946 2.241 -1.129 1.00 87.88 109 TYR A CA 1
ATOM 804 C C . TYR A 1 109 ? 19.451 0.822 -0.890 1.00 87.88 109 TYR A C 1
ATOM 806 O O . TYR A 1 109 ? 20.623 0.560 -1.141 1.00 87.88 109 TYR A O 1
ATOM 814 N N . MET A 1 110 ? 18.597 -0.107 -0.451 1.00 86.06 110 MET A N 1
ATOM 815 C CA . MET A 1 110 ? 19.019 -1.470 -0.133 1.00 86.06 110 MET A CA 1
ATOM 816 C C . MET A 1 110 ? 19.672 -2.149 -1.344 1.00 86.06 110 MET A C 1
ATOM 818 O O . MET A 1 110 ? 20.774 -2.679 -1.231 1.00 86.06 110 MET A O 1
ATOM 822 N N . ASN A 1 111 ? 19.041 -2.062 -2.521 1.00 86.38 111 ASN A N 1
ATOM 823 C CA . ASN A 1 111 ? 19.571 -2.638 -3.764 1.00 86.38 111 ASN A CA 1
ATOM 824 C C . ASN A 1 111 ? 20.964 -2.090 -4.096 1.00 86.38 111 ASN A C 1
ATOM 826 O O . ASN A 1 111 ? 21.875 -2.850 -4.419 1.00 86.38 111 ASN A O 1
ATOM 830 N N . LEU A 1 112 ? 21.120 -0.768 -3.995 1.00 85.81 112 LEU A N 1
ATOM 831 C CA . LEU A 1 112 ? 22.363 -0.074 -4.314 1.00 85.81 112 LEU A CA 1
ATOM 832 C C . LEU A 1 112 ? 23.463 -0.413 -3.304 1.00 85.81 112 LEU A C 1
ATOM 834 O O . LEU A 1 112 ? 24.574 -0.743 -3.701 1.00 85.81 112 LEU A O 1
ATOM 838 N N . PHE A 1 113 ? 23.140 -0.409 -2.010 1.00 87.56 113 PHE A N 1
ATOM 839 C CA . PHE A 1 113 ? 24.074 -0.753 -0.941 1.00 87.56 113 PHE A CA 1
ATOM 840 C C . PHE A 1 113 ? 24.682 -2.140 -1.149 1.00 87.56 113 PHE A C 1
ATOM 842 O O . PHE A 1 113 ? 25.899 -2.295 -1.067 1.00 87.56 113 PHE A O 1
ATOM 849 N N . PHE A 1 114 ? 23.857 -3.143 -1.460 1.00 85.81 114 PHE A N 1
ATOM 850 C CA . PHE A 1 114 ? 24.349 -4.502 -1.671 1.00 85.81 114 PHE A CA 1
ATOM 851 C C . PHE A 1 114 ? 25.197 -4.645 -2.939 1.00 85.81 114 PHE A C 1
ATOM 853 O O . PHE A 1 114 ? 26.141 -5.430 -2.929 1.00 85.81 114 PHE A O 1
ATOM 860 N N . LYS A 1 115 ? 24.895 -3.878 -3.994 1.00 83.69 115 LYS A N 1
ATOM 861 C CA . LYS A 1 115 ? 25.641 -3.895 -5.260 1.00 83.69 115 LYS A CA 1
ATOM 862 C C . LYS A 1 115 ? 26.991 -3.173 -5.177 1.00 83.69 115 LYS A C 1
ATOM 864 O O . LYS A 1 115 ? 27.949 -3.623 -5.791 1.00 83.69 115 LYS A O 1
ATOM 869 N N . GLU A 1 116 ? 27.064 -2.083 -4.415 1.00 85.50 116 GLU A N 1
ATOM 870 C CA . GLU A 1 116 ? 28.291 -1.290 -4.227 1.00 85.50 116 GLU A CA 1
ATOM 871 C C . GLU A 1 116 ? 29.207 -1.874 -3.140 1.00 85.50 116 GLU A C 1
ATOM 873 O O . GLU A 1 116 ? 30.429 -1.831 -3.252 1.00 85.50 116 GLU A O 1
ATOM 878 N N . THR A 1 117 ? 28.632 -2.446 -2.077 1.00 88.31 117 THR A N 1
ATOM 879 C CA . THR A 1 117 ? 29.410 -2.961 -0.933 1.00 88.31 117 THR A CA 1
ATOM 880 C C . THR A 1 117 ? 29.926 -4.378 -1.171 1.00 88.31 117 THR A C 1
ATOM 882 O O . THR A 1 117 ? 30.981 -4.746 -0.653 1.00 88.31 117 THR A O 1
ATOM 885 N N . TYR A 1 118 ? 29.196 -5.190 -1.941 1.00 84.69 118 TYR A N 1
ATOM 886 C CA . TYR A 1 118 ? 29.553 -6.582 -2.194 1.00 84.69 118 TYR A CA 1
ATOM 887 C C . TYR A 1 118 ? 29.642 -6.856 -3.702 1.00 84.69 118 TYR A C 1
ATOM 889 O O . TYR A 1 118 ? 28.732 -6.484 -4.440 1.00 84.69 118 TYR A O 1
ATOM 897 N N . PRO A 1 119 ? 30.667 -7.586 -4.182 1.00 81.56 119 PRO A N 1
ATOM 898 C CA . PRO A 1 119 ? 30.786 -7.994 -5.583 1.00 81.56 119 PRO A CA 1
ATOM 899 C C . PRO A 1 119 ? 29.852 -9.180 -5.893 1.00 81.56 119 PRO A C 1
ATOM 901 O O . PRO A 1 119 ? 30.286 -10.250 -6.320 1.00 81.56 119 PRO A O 1
ATOM 904 N N . ILE A 1 120 ? 28.559 -9.029 -5.609 1.00 82.75 120 ILE A N 1
ATOM 905 C CA . ILE A 1 120 ? 27.537 -10.056 -5.827 1.00 82.75 120 ILE A CA 1
ATOM 906 C C . ILE A 1 120 ? 26.829 -9.835 -7.165 1.00 82.75 120 ILE A C 1
ATOM 908 O O . ILE A 1 120 ? 26.553 -8.709 -7.568 1.00 82.75 120 ILE A O 1
ATOM 912 N N . SER A 1 121 ? 26.512 -10.927 -7.866 1.00 85.94 121 SER A N 1
ATOM 913 C CA . SER A 1 121 ? 25.731 -10.850 -9.108 1.00 85.94 121 SER A CA 1
ATOM 914 C C . SER A 1 121 ? 24.275 -10.453 -8.839 1.00 85.94 121 SER A C 1
ATOM 916 O O . SER A 1 121 ? 23.709 -10.820 -7.803 1.00 85.94 121 SER A O 1
ATOM 918 N N . ASP A 1 122 ? 23.627 -9.810 -9.818 1.00 83.81 122 ASP A N 1
ATOM 919 C CA . ASP A 1 122 ? 22.204 -9.438 -9.744 1.00 83.81 122 ASP A CA 1
ATOM 920 C C . ASP A 1 122 ? 21.300 -10.662 -9.462 1.00 83.81 122 ASP A C 1
ATOM 922 O O . ASP A 1 122 ? 20.275 -10.557 -8.787 1.00 83.81 122 ASP A O 1
ATOM 926 N N . LYS A 1 123 ? 21.722 -11.865 -9.885 1.00 84.94 123 LYS A N 1
ATOM 927 C CA . LYS A 1 123 ? 21.032 -13.134 -9.599 1.00 84.94 123 LYS A CA 1
ATOM 928 C C . LYS A 1 123 ? 21.027 -13.484 -8.106 1.00 84.94 123 LYS A C 1
ATOM 930 O O . LYS A 1 123 ? 20.008 -13.939 -7.586 1.00 84.94 123 LYS A O 1
ATOM 935 N N . VAL A 1 124 ? 22.149 -13.288 -7.410 1.00 87.00 124 VAL A N 1
ATOM 936 C CA . VAL A 1 124 ? 22.258 -13.558 -5.964 1.00 87.00 124 VAL A CA 1
ATOM 937 C C . VAL A 1 124 ? 21.423 -12.549 -5.180 1.00 87.00 124 VAL A C 1
ATOM 939 O O . VAL A 1 124 ? 20.678 -12.946 -4.285 1.00 87.00 124 VAL A O 1
ATOM 942 N N . LEU A 1 125 ? 21.471 -11.274 -5.573 1.00 86.62 125 LEU A N 1
ATOM 943 C CA . LEU A 1 125 ? 20.659 -10.216 -4.973 1.00 86.62 125 LEU A CA 1
ATOM 944 C C . LEU A 1 125 ? 19.155 -10.499 -5.126 1.00 86.62 125 LEU A C 1
ATOM 946 O O . LEU A 1 125 ? 18.418 -10.492 -4.141 1.00 86.62 125 LEU A O 1
ATOM 950 N N . GLY A 1 126 ? 18.707 -10.838 -6.339 1.00 85.25 126 GLY A N 1
ATOM 951 C CA . GLY A 1 126 ? 17.315 -11.213 -6.597 1.00 85.25 126 GLY A CA 1
ATOM 952 C C . GLY A 1 126 ? 16.870 -12.443 -5.800 1.00 85.25 126 GLY A C 1
ATOM 953 O O . GLY A 1 126 ? 15.759 -12.471 -5.274 1.00 85.25 126 GLY A O 1
ATOM 954 N N . THR A 1 127 ? 17.753 -13.432 -5.631 1.00 88.50 127 THR A N 1
ATOM 955 C CA . THR A 1 127 ? 17.467 -14.624 -4.813 1.00 88.50 127 THR A CA 1
ATOM 956 C C . THR A 1 127 ? 17.291 -14.261 -3.335 1.00 88.50 127 THR A C 1
ATOM 95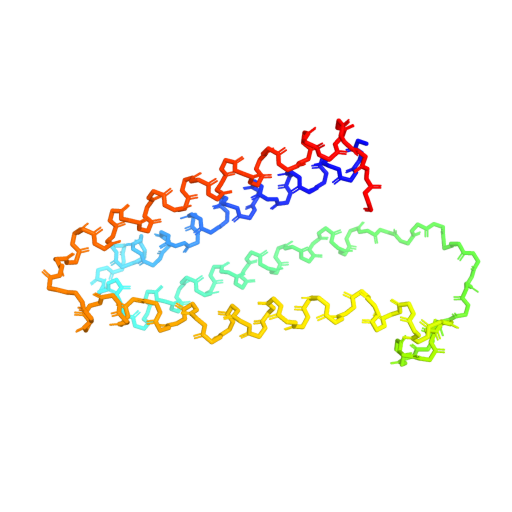8 O O . THR A 1 127 ? 16.365 -14.748 -2.688 1.00 88.50 127 THR A O 1
ATOM 961 N N . LEU A 1 128 ? 18.131 -13.368 -2.803 1.00 87.62 128 LEU A N 1
ATOM 962 C CA . LEU A 1 128 ? 18.041 -12.902 -1.418 1.00 87.62 128 LEU A CA 1
ATOM 963 C C . LEU A 1 128 ? 16.721 -12.159 -1.155 1.00 87.62 128 LEU A C 1
ATOM 965 O O . LEU A 1 128 ? 16.053 -12.406 -0.146 1.00 87.62 128 LEU A O 1
ATOM 969 N N . PHE A 1 129 ? 16.296 -11.311 -2.094 1.00 86.75 129 PHE A N 1
ATOM 970 C CA . PHE A 1 129 ? 15.003 -10.630 -2.019 1.00 86.75 129 PHE A CA 1
ATOM 971 C C . PHE A 1 129 ? 13.813 -11.574 -2.151 1.00 86.75 129 PHE A C 1
ATOM 973 O O . PHE A 1 129 ? 12.828 -11.418 -1.426 1.00 86.75 129 PHE A O 1
ATOM 980 N N . ALA A 1 130 ? 13.900 -12.576 -3.027 1.00 84.94 130 ALA A N 1
ATOM 981 C CA . ALA A 1 130 ? 12.863 -13.590 -3.164 1.00 84.94 130 ALA A CA 1
ATOM 982 C C . ALA A 1 130 ? 12.682 -14.380 -1.858 1.00 84.94 130 ALA A C 1
ATOM 984 O O . ALA A 1 130 ? 11.561 -14.498 -1.363 1.00 84.94 130 ALA A O 1
ATOM 985 N N . ILE A 1 131 ? 13.779 -14.845 -1.249 1.00 90.12 131 ILE A N 1
ATOM 986 C CA . ILE A 1 131 ? 13.748 -15.548 0.045 1.00 90.12 131 ILE A CA 1
ATOM 987 C C . ILE A 1 131 ? 13.154 -14.647 1.133 1.00 90.12 131 ILE A C 1
ATOM 989 O O . ILE A 1 131 ? 12.266 -15.077 1.868 1.00 90.12 131 ILE A O 1
ATOM 993 N N . SER A 1 132 ? 13.590 -13.387 1.199 1.00 84.38 132 SER A N 1
ATOM 994 C CA . SER A 1 132 ? 13.071 -12.409 2.164 1.00 84.38 132 SER A CA 1
ATOM 995 C C . SER A 1 132 ? 11.561 -12.219 2.009 1.00 84.38 132 SER A C 1
ATOM 997 O O . SER A 1 132 ? 10.833 -12.266 2.995 1.00 84.38 132 SER A O 1
ATOM 999 N N . SER A 1 133 ? 11.074 -12.107 0.771 1.00 81.88 133 SER A N 1
ATOM 1000 C CA . SER A 1 133 ? 9.648 -11.938 0.469 1.00 81.88 133 SER A CA 1
ATOM 1001 C C . SER A 1 133 ? 8.816 -13.155 0.878 1.00 81.88 133 SER A C 1
ATOM 1003 O O . SER A 1 1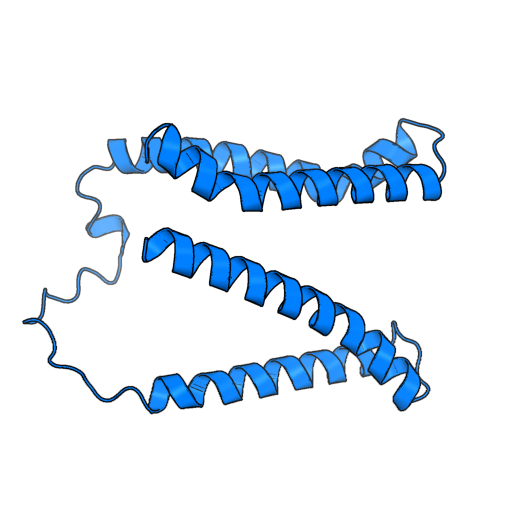33 ? 7.729 -12.998 1.432 1.00 81.88 133 SER A O 1
ATOM 1005 N N . VAL A 1 134 ? 9.332 -14.371 0.663 1.00 86.38 134 VAL A N 1
ATOM 1006 C CA . VAL A 1 134 ? 8.679 -15.611 1.114 1.00 86.38 134 VAL A CA 1
ATOM 1007 C C . VAL A 1 134 ? 8.595 -15.647 2.639 1.00 86.38 134 VAL A C 1
ATOM 1009 O O . VAL A 1 134 ? 7.524 -15.912 3.184 1.00 86.38 134 VAL A O 1
ATOM 1012 N N . ILE A 1 135 ? 9.691 -15.329 3.336 1.00 90.19 135 ILE A N 1
ATOM 1013 C CA . ILE A 1 135 ? 9.721 -15.278 4.804 1.00 90.19 135 ILE A CA 1
ATOM 1014 C C . ILE A 1 135 ? 8.720 -14.243 5.323 1.00 90.19 135 ILE A C 1
ATOM 1016 O O . ILE A 1 135 ? 7.930 -14.557 6.213 1.00 90.19 135 ILE A O 1
ATOM 1020 N N . THR A 1 136 ? 8.708 -13.035 4.753 1.00 84.75 136 THR A N 1
ATOM 1021 C CA . THR A 1 136 ? 7.749 -11.987 5.116 1.00 84.75 136 THR A CA 1
ATOM 1022 C C . THR A 1 136 ? 6.317 -12.450 4.884 1.00 84.75 136 THR A C 1
ATOM 1024 O O . THR A 1 136 ? 5.504 -12.337 5.793 1.00 84.75 136 THR A O 1
ATOM 1027 N N . GLY A 1 137 ? 6.012 -13.040 3.725 1.00 79.69 137 GLY A N 1
ATOM 1028 C CA . GLY A 1 137 ? 4.679 -13.565 3.424 1.00 79.69 137 GLY A CA 1
ATOM 1029 C C . GLY A 1 137 ? 4.215 -14.607 4.444 1.00 79.69 137 GLY A C 1
ATOM 1030 O O . GLY A 1 137 ? 3.112 -14.501 4.983 1.00 79.69 137 GLY A O 1
ATOM 1031 N N . VAL A 1 138 ? 5.076 -15.571 4.783 1.00 85.25 138 VAL A N 1
ATOM 1032 C CA . VAL A 1 138 ? 4.788 -16.584 5.813 1.00 85.25 138 VAL A CA 1
ATOM 1033 C C . VAL A 1 138 ? 4.593 -15.937 7.186 1.00 85.25 138 VAL A C 1
ATOM 1035 O O . VAL A 1 138 ? 3.636 -16.268 7.886 1.00 85.25 138 VAL A O 1
ATOM 1038 N N . ALA A 1 139 ? 5.445 -14.984 7.568 1.00 85.00 139 ALA A N 1
ATOM 1039 C CA . ALA A 1 139 ? 5.328 -14.266 8.834 1.00 85.00 139 ALA A CA 1
ATOM 1040 C C . ALA A 1 139 ? 4.024 -13.454 8.922 1.00 85.00 139 ALA A C 1
ATOM 1042 O O . ALA A 1 139 ? 3.365 -13.461 9.962 1.00 85.00 139 ALA A O 1
ATOM 1043 N N . THR A 1 140 ? 3.605 -12.802 7.835 1.00 78.38 140 THR A N 1
ATOM 1044 C CA . THR A 1 140 ? 2.340 -12.059 7.764 1.00 78.38 140 THR A CA 1
ATOM 1045 C C . THR A 1 140 ? 1.135 -12.987 7.904 1.00 78.38 140 THR A C 1
ATOM 1047 O O . THR A 1 140 ? 0.213 -12.668 8.652 1.00 78.38 140 THR A O 1
ATOM 1050 N N . LEU A 1 141 ? 1.152 -14.157 7.255 1.00 79.12 141 LEU A N 1
ATOM 1051 C CA . LEU A 1 141 ? 0.097 -15.168 7.404 1.00 79.12 141 LEU A CA 1
ATOM 1052 C C . LEU A 1 141 ? 0.079 -15.793 8.807 1.00 79.12 141 LEU A C 1
ATOM 1054 O O . LEU A 1 141 ? -0.990 -16.099 9.337 1.00 79.12 141 LEU A O 1
ATOM 1058 N N . ALA A 1 142 ? 1.246 -15.945 9.437 1.00 82.94 142 ALA A N 1
ATOM 1059 C CA . ALA A 1 142 ? 1.370 -16.443 10.803 1.00 82.94 142 ALA A CA 1
ATOM 1060 C C . ALA A 1 142 ? 0.974 -15.397 11.861 1.00 82.94 142 ALA A C 1
ATOM 1062 O O . ALA A 1 142 ? 0.488 -15.768 12.927 1.00 82.94 142 ALA A O 1
ATOM 1063 N N . SER A 1 143 ? 1.126 -14.100 11.578 1.00 80.06 143 SER A N 1
ATOM 1064 C CA . SER A 1 143 ? 0.830 -12.996 12.501 1.00 80.06 143 SER A CA 1
ATOM 1065 C C . SER A 1 143 ? -0.537 -13.102 13.207 1.00 80.06 143 SER A C 1
ATOM 1067 O O . SER A 1 143 ? -0.555 -13.077 14.440 1.00 80.06 143 SER A O 1
ATOM 1069 N N . PRO A 1 144 ? -1.682 -13.306 12.517 1.00 75.19 144 PRO A N 1
ATOM 1070 C CA . PRO A 1 144 ? -2.977 -13.443 13.187 1.00 75.19 144 PRO A CA 1
ATOM 1071 C C . PRO A 1 144 ? -3.087 -14.703 14.059 1.00 75.19 144 PRO A C 1
ATOM 1073 O O . PRO A 1 144 ? -3.762 -14.664 15.088 1.00 75.19 144 PRO A O 1
ATOM 1076 N N . LEU A 1 145 ? -2.427 -15.804 13.678 1.00 80.12 145 LEU A N 1
ATOM 1077 C CA . LEU A 1 145 ? -2.402 -17.053 14.453 1.00 80.12 145 LEU A CA 1
ATOM 1078 C C . LEU A 1 145 ? -1.595 -16.875 15.746 1.00 80.12 145 LEU A C 1
ATOM 1080 O O . LEU A 1 145 ? -2.029 -17.294 16.819 1.00 80.12 145 LEU A O 1
ATOM 1084 N N . LEU A 1 146 ? -0.445 -16.204 15.651 1.00 80.00 146 LEU A N 1
ATOM 1085 C CA . LEU A 1 146 ? 0.412 -15.892 16.794 1.00 80.00 146 LEU A CA 1
ATOM 1086 C C . LEU A 1 146 ? -0.256 -14.880 17.735 1.00 80.00 146 LEU A C 1
ATOM 1088 O O . LEU A 1 146 ? -0.274 -15.097 18.946 1.00 80.00 146 LEU A O 1
ATOM 1092 N N . ALA A 1 147 ? -0.887 -13.834 17.193 1.00 78.88 147 ALA A N 1
ATOM 1093 C CA . ALA A 1 147 ? -1.634 -12.845 17.972 1.00 78.88 147 ALA A CA 1
ATOM 1094 C C . ALA A 1 147 ? -2.834 -13.463 18.713 1.00 78.88 147 ALA A C 1
ATOM 1096 O O . ALA A 1 147 ? -3.168 -13.047 19.822 1.00 78.88 147 ALA A O 1
ATOM 1097 N N . ALA A 1 148 ? -3.473 -14.485 18.134 1.00 77.00 148 ALA A N 1
ATOM 1098 C CA . ALA A 1 148 ? -4.548 -15.215 18.801 1.00 77.00 148 ALA A CA 1
ATOM 1099 C C . ALA A 1 148 ? -4.051 -16.055 19.992 1.00 77.00 148 ALA A C 1
ATOM 1101 O O . ALA A 1 148 ? -4.791 -16.218 20.960 1.00 77.00 148 ALA A O 1
ATOM 1102 N N . ARG A 1 149 ? -2.814 -16.573 19.938 1.00 76.19 149 ARG A N 1
ATOM 1103 C CA . ARG A 1 149 ? -2.239 -17.448 20.975 1.00 76.19 149 ARG A CA 1
ATOM 1104 C C . ARG A 1 149 ? -1.506 -16.689 22.086 1.00 76.19 149 ARG A C 1
ATOM 1106 O O . ARG A 1 149 ? -1.537 -17.141 23.226 1.00 76.19 149 ARG A O 1
ATOM 1113 N N . TRP A 1 150 ? -0.861 -15.564 21.773 1.00 73.38 150 TRP A N 1
ATOM 1114 C CA . TRP A 1 150 ? -0.058 -14.783 22.730 1.00 73.38 150 TRP A CA 1
ATOM 1115 C C . TRP A 1 150 ? -0.707 -13.481 23.214 1.00 73.38 150 TRP A C 1
ATOM 1117 O O . TRP A 1 150 ? -0.137 -12.796 24.058 1.00 73.38 150 TRP A O 1
ATOM 1127 N N . GLY A 1 151 ? -1.929 -13.189 22.763 1.00 54.69 151 GLY A N 1
ATOM 1128 C CA . GLY A 1 151 ? -2.712 -12.036 23.200 1.00 54.69 151 GLY A CA 1
ATOM 1129 C C . GLY A 1 151 ? -2.670 -10.888 22.194 1.00 54.69 151 GLY A C 1
ATOM 1130 O O . GLY A 1 15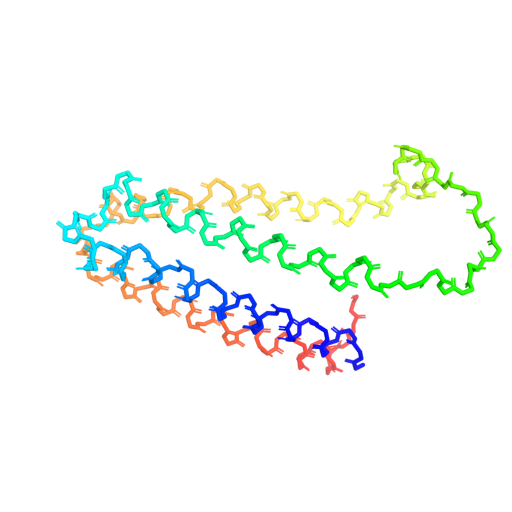1 ? -1.622 -10.542 21.652 1.00 54.69 151 GLY A O 1
ATOM 1131 N N . ARG A 1 152 ? -3.845 -10.294 21.946 1.00 53.94 152 ARG A N 1
ATOM 1132 C CA . ARG A 1 152 ? -3.986 -9.034 21.203 1.00 53.94 152 ARG A CA 1
ATOM 1133 C C . ARG A 1 152 ? -3.433 -7.924 22.095 1.00 53.94 152 ARG A C 1
ATOM 1135 O O . ARG A 1 152 ? -4.089 -7.579 23.075 1.00 53.94 152 ARG A O 1
ATOM 1142 N N . ILE A 1 153 ? -2.234 -7.437 21.788 1.00 49.97 153 ILE A N 1
ATOM 1143 C CA . ILE A 1 153 ? -1.754 -6.150 22.305 1.00 49.97 153 ILE A CA 1
ATOM 1144 C C . ILE A 1 153 ? -2.566 -5.041 21.633 1.00 49.97 153 ILE A C 1
ATOM 1146 O O . ILE A 1 153 ? -2.834 -5.183 20.415 1.00 49.97 153 ILE A O 1
#

pLDDT: mean 79.38, std 11.55, range [46.88, 94.88]

Radius of gyration: 22.0 Å; chains: 1; bounding box: 61×36×56 Å

Foldseek 3Di:
DVVVVVLVVVVVVVVVCVVVLVCQLVVQCVVVVHDSPDPVSVVVSVVVVVVVVVVVVVVVVVDDDDPDDPDPDPPDPDPVVPCPDVPVVCVVVVVVCVVVVCCVVCVVCVLVCCVVVDVDDPVVVVVVVVVVVVVVVVCSVCVVVVCVVVHPD

Secondary structure (DSSP, 8-state):
-HHHHHHHHHHHHHHHHHHHHHHHHHHHHHHHTS-TTSHHHHHHHHHHHHHHHHHHHHHHHH-----PPS------S-GGGG-S-HHHHHHHHHHHHHHHHHHHHHHHHHHHHHHHHS---HHHHHHHHHHHHHHHHHHHHHHHHHHHHH---

Sequence (153 aa):
MLFSAHFGLTTLVGFVGTLVGGFLPTLFGGMLSVDVESPTAYATTLGVTVALSAVSLIPILLIGDGRRPPKTEMASFLPWRNIQNPGLAFRIFLPNIIISLGAAILIPYMNLFFKETYPISDKVLGTLFAISSVITGVATLASPLLAARWGRI